Protein AF-N2ADD2-F1 (afdb_monomer_lite)

Organism: NCBI:txid1235802

Foldseek 3Di:
DPCVVPDDAFEDAAEDLVLLLVVVVVCVVVVNDDPVCSVVVSVCRVVSVPDPHHYDHCHPPDPVVVVLVVVCVVVPDDPVRSVVVD

pLDDT: mean 88.78, std 11.07, range [55.09, 98.12]

Secondary structure (DSSP, 8-state):
---TT-----EEEE--HHHHHHHHHHHHHTTSS-THHHHHHHTTHHHHTTSSSEEEE-SSS-HHHHHHHHHHHTTT--HHHHHHT-

Sequence (86 aa):
MQTEDCLVHTISLICDADSLRKRLKKDIDAGIRSEDVIQRSIARIGLYEKLDTEKIDVTHITPEHAAERIVNVERGKTDAEILYYR

InterPro domains:
  IPR027417 P-loop containing nucleoside triphosphate hydrolase [G3DSA:3.40.50.300] (1-81)

Radius of gyration: 15.49 Å; chains: 1; bounding box: 34×32×40 Å

Structure (mmCIF, N/CA/C/O backbone):
data_AF-N2ADD2-F1
#
_entry.id   AF-N2ADD2-F1
#
loop_
_atom_site.group_PDB
_atom_site.id
_atom_site.type_symbol
_atom_site.label_atom_id
_atom_site.label_alt_id
_atom_site.label_comp_id
_atom_site.label_asym_id
_atom_site.label_entity_id
_atom_site.label_seq_id
_atom_site.pdbx_PDB_ins_code
_atom_site.Cartn_x
_atom_site.Cartn_y
_atom_site.Cartn_z
_atom_site.occupancy
_atom_site.B_iso_or_equiv
_atom_site.auth_seq_id
_atom_site.auth_comp_id
_atom_site.auth_asym_id
_atom_site.auth_atom_id
_atom_site.pdbx_PDB_model_num
ATOM 1 N N . MET A 1 1 ? 6.866 17.030 -17.333 1.00 55.09 1 MET A N 1
ATOM 2 C CA . MET A 1 1 ? 8.012 16.148 -17.030 1.00 55.09 1 MET A CA 1
ATOM 3 C C . MET A 1 1 ? 8.431 15.511 -18.337 1.00 55.09 1 MET A C 1
ATOM 5 O O . MET A 1 1 ? 7.563 14.962 -19.001 1.00 55.09 1 MET A O 1
ATOM 9 N N . GLN A 1 2 ? 9.693 15.660 -18.734 1.00 65.69 2 GLN A N 1
ATOM 10 C CA . GLN A 1 2 ? 10.273 14.904 -19.845 1.00 65.69 2 GLN A CA 1
ATOM 11 C C . GLN A 1 2 ? 10.777 13.582 -19.261 1.00 65.69 2 GLN A C 1
ATOM 13 O O . GLN A 1 2 ? 11.619 13.596 -18.370 1.00 65.69 2 GLN A O 1
ATOM 18 N N . THR A 1 3 ? 10.185 12.465 -19.676 1.00 81.06 3 THR A N 1
ATOM 19 C CA . THR A 1 3 ? 10.546 11.099 -19.237 1.00 81.06 3 THR A CA 1
ATOM 20 C C . THR A 1 3 ? 11.051 10.265 -20.414 1.00 81.06 3 THR A C 1
ATOM 22 O O . THR A 1 3 ? 10.962 9.045 -20.397 1.00 81.06 3 THR A O 1
ATOM 25 N N . GLU A 1 4 ? 11.510 10.948 -21.460 1.00 82.25 4 GLU A N 1
ATOM 26 C CA . GLU A 1 4 ? 11.847 10.409 -22.782 1.00 82.25 4 GLU A CA 1
ATOM 27 C C . GLU A 1 4 ? 12.958 9.350 -22.696 1.00 82.25 4 GLU A C 1
ATOM 29 O O . GLU A 1 4 ? 12.880 8.330 -23.372 1.00 82.25 4 GLU A O 1
ATOM 34 N N . ASP A 1 5 ? 13.908 9.549 -21.775 1.00 86.75 5 ASP A N 1
ATOM 35 C CA . ASP A 1 5 ? 15.030 8.643 -21.493 1.00 86.75 5 ASP A CA 1
ATOM 36 C C . ASP A 1 5 ? 14.904 7.943 -20.124 1.00 86.75 5 ASP A C 1
ATOM 38 O O . ASP A 1 5 ? 15.893 7.498 -19.538 1.00 86.75 5 ASP A O 1
ATOM 42 N N . CYS A 1 6 ? 13.693 7.870 -19.560 1.00 87.50 6 CYS A N 1
ATOM 43 C CA . CYS A 1 6 ? 13.452 7.224 -18.270 1.00 87.50 6 CYS A CA 1
ATOM 44 C C . CYS A 1 6 ? 12.686 5.912 -18.438 1.00 87.50 6 CYS A C 1
ATOM 46 O O . CYS A 1 6 ? 11.635 5.868 -19.075 1.00 87.50 6 CYS A O 1
ATOM 48 N N . LEU A 1 7 ? 13.156 4.860 -17.765 1.00 86.44 7 LEU A N 1
ATOM 49 C CA . LEU A 1 7 ? 12.339 3.678 -17.522 1.00 86.44 7 LEU A CA 1
ATOM 50 C C . LEU A 1 7 ? 11.348 3.998 -16.396 1.00 86.44 7 LEU A C 1
ATOM 52 O O . LEU A 1 7 ? 11.750 4.333 -15.283 1.00 86.44 7 LEU A O 1
ATOM 56 N N . VAL A 1 8 ? 10.052 3.943 -16.698 1.00 87.69 8 VAL A N 1
ATOM 57 C CA . VAL A 1 8 ? 8.987 4.249 -15.737 1.00 87.69 8 VAL A CA 1
ATOM 58 C C . VAL A 1 8 ? 8.340 2.952 -15.273 1.00 87.69 8 VAL A C 1
ATOM 60 O O . VAL A 1 8 ? 7.782 2.212 -16.079 1.00 87.69 8 VAL A O 1
ATOM 63 N N . HIS A 1 9 ? 8.366 2.720 -13.962 1.00 89.38 9 HIS A N 1
ATOM 64 C CA . HIS A 1 9 ? 7.691 1.596 -13.322 1.00 89.38 9 HIS A CA 1
ATOM 65 C C . HIS A 1 9 ? 6.419 2.071 -12.623 1.00 89.38 9 HIS A C 1
ATOM 67 O O . HIS A 1 9 ? 6.438 3.016 -11.831 1.00 89.38 9 HIS A O 1
ATOM 73 N N . THR A 1 10 ? 5.300 1.406 -12.900 1.00 92.75 10 THR A N 1
ATOM 74 C CA . THR A 1 10 ? 4.034 1.647 -12.210 1.00 92.75 10 THR A CA 1
ATOM 75 C C . THR A 1 10 ? 3.820 0.552 -11.174 1.00 92.75 10 THR A C 1
ATOM 77 O O . THR A 1 10 ? 3.778 -0.633 -11.491 1.00 92.75 10 THR A O 1
ATOM 80 N N . ILE A 1 11 ? 3.688 0.950 -9.909 1.00 94.12 11 ILE A N 1
ATOM 81 C CA . ILE A 1 11 ? 3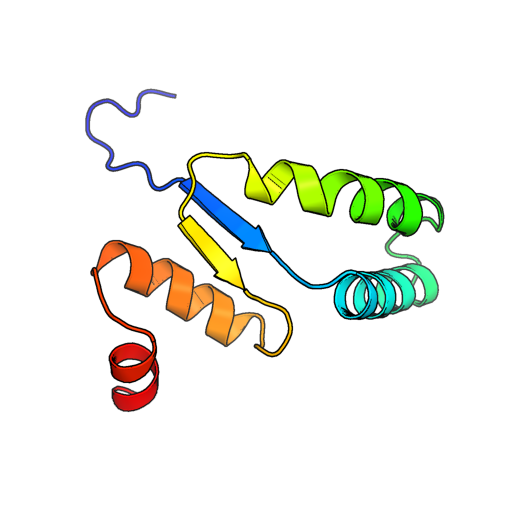.581 0.019 -8.781 1.00 94.12 11 ILE A CA 1
ATOM 82 C C . ILE A 1 11 ? 2.343 0.374 -7.962 1.00 94.12 11 ILE A C 1
ATOM 84 O O . ILE A 1 11 ? 2.060 1.544 -7.697 1.00 94.12 11 ILE A O 1
ATOM 88 N N . SER A 1 12 ? 1.587 -0.635 -7.543 1.00 94.75 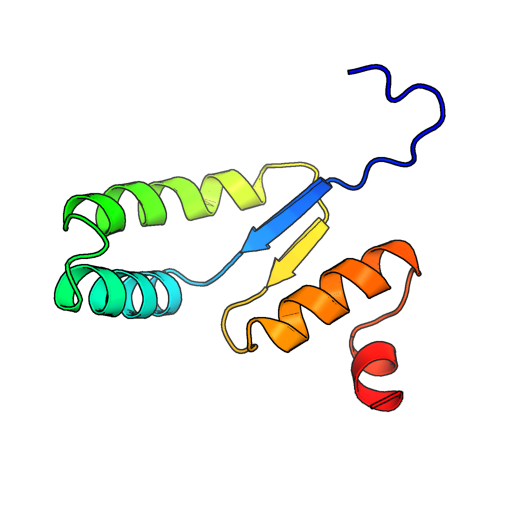12 SER A N 1
ATOM 89 C CA . SER A 1 12 ? 0.510 -0.493 -6.567 1.00 94.75 12 SER A CA 1
ATOM 90 C C . SER A 1 12 ? 0.824 -1.294 -5.314 1.00 94.75 12 SER A C 1
ATOM 92 O O . SER A 1 12 ? 0.947 -2.516 -5.351 1.00 94.75 12 SER A O 1
ATOM 94 N N . LEU A 1 13 ? 0.916 -0.585 -4.190 1.00 94.69 13 LEU A N 1
ATOM 95 C CA . LEU A 1 13 ? 0.982 -1.201 -2.872 1.00 94.69 13 LEU A CA 1
ATOM 96 C C . LEU A 1 13 ? -0.440 -1.567 -2.454 1.00 94.69 13 LEU A C 1
ATOM 98 O O . LEU A 1 13 ? -1.258 -0.680 -2.194 1.00 94.69 13 LEU A O 1
ATOM 102 N N . ILE A 1 14 ? -0.737 -2.860 -2.425 1.00 95.00 14 ILE A N 1
ATOM 103 C CA . ILE A 1 14 ? -2.055 -3.379 -2.058 1.00 95.00 14 ILE A CA 1
ATOM 104 C C . ILE A 1 14 ? -1.998 -4.003 -0.669 1.00 95.00 14 ILE A C 1
ATOM 106 O O . ILE A 1 14 ? -0.964 -4.502 -0.236 1.00 95.00 14 ILE A O 1
ATOM 110 N N . CYS A 1 15 ? -3.102 -3.937 0.064 1.00 94.94 15 CYS A N 1
ATOM 111 C CA . CYS A 1 15 ? -3.240 -4.652 1.324 1.00 94.94 15 CYS A CA 1
ATOM 112 C C . CYS A 1 15 ? -4.701 -4.991 1.585 1.00 94.94 15 CYS A C 1
ATOM 114 O O . CYS A 1 15 ? -5.606 -4.344 1.047 1.00 94.94 15 CYS A O 1
ATOM 116 N N . ASP A 1 16 ? -4.925 -5.992 2.429 1.00 94.81 16 ASP A N 1
ATOM 117 C CA . ASP A 1 16 ? -6.273 -6.359 2.830 1.00 94.81 16 ASP A CA 1
ATOM 118 C C . ASP A 1 16 ? -6.968 -5.238 3.632 1.00 94.81 16 ASP A C 1
ATOM 120 O O . ASP A 1 16 ? -6.343 -4.371 4.257 1.00 94.81 16 ASP A O 1
ATOM 124 N N . ALA A 1 17 ? -8.301 -5.270 3.622 1.00 95.94 17 ALA A N 1
ATOM 125 C CA . ALA A 1 17 ? -9.138 -4.259 4.256 1.00 95.94 17 ALA A CA 1
ATOM 126 C C . ALA A 1 17 ? -8.912 -4.129 5.772 1.00 95.94 17 ALA A C 1
ATOM 128 O O . ALA A 1 17 ? -8.962 -3.022 6.313 1.00 95.94 17 ALA A O 1
ATOM 129 N N . ASP A 1 18 ? -8.671 -5.230 6.474 1.00 96.44 18 ASP A N 1
ATOM 130 C CA . ASP A 1 18 ? -8.513 -5.241 7.925 1.00 96.44 18 ASP A CA 1
ATOM 131 C C . ASP A 1 18 ? -7.139 -4.723 8.339 1.00 96.44 18 ASP A C 1
ATOM 133 O O . ASP A 1 18 ? -7.037 -3.926 9.279 1.00 96.44 18 ASP A O 1
ATOM 137 N N . SER A 1 19 ? -6.084 -5.089 7.613 1.00 95.81 19 SER A N 1
ATOM 138 C CA . SER A 1 19 ? -4.753 -4.507 7.795 1.00 95.81 19 SER A CA 1
ATOM 139 C C . SER A 1 19 ? -4.750 -3.011 7.497 1.00 95.81 19 SER A C 1
ATOM 141 O O . SER A 1 19 ? -4.195 -2.235 8.284 1.00 95.81 19 SER A O 1
ATOM 143 N N . LEU A 1 20 ? -5.430 -2.577 6.429 1.00 96.25 20 LEU A N 1
ATOM 144 C CA . LEU A 1 20 ? -5.567 -1.158 6.097 1.00 96.25 20 LEU A CA 1
ATOM 145 C C . LEU A 1 20 ? -6.305 -0.387 7.198 1.00 96.25 20 LEU A C 1
ATOM 147 O O . LEU A 1 20 ? -5.814 0.642 7.664 1.00 96.25 20 LEU A O 1
ATOM 151 N N . ARG A 1 21 ? -7.443 -0.908 7.676 1.00 97.25 21 ARG A N 1
ATOM 152 C CA . ARG A 1 21 ? -8.205 -0.323 8.795 1.00 97.25 21 ARG A CA 1
ATOM 153 C C . ARG A 1 21 ? -7.356 -0.176 10.046 1.00 97.25 21 ARG A C 1
ATOM 155 O O . ARG A 1 21 ? -7.343 0.899 10.633 1.00 97.25 21 ARG A O 1
ATOM 162 N N . LYS A 1 22 ? -6.636 -1.227 10.449 1.00 96.56 22 LYS A N 1
ATOM 163 C CA . LYS A 1 22 ? -5.790 -1.206 11.655 1.00 96.56 22 LYS A CA 1
ATOM 164 C C . LYS A 1 22 ? -4.708 -0.134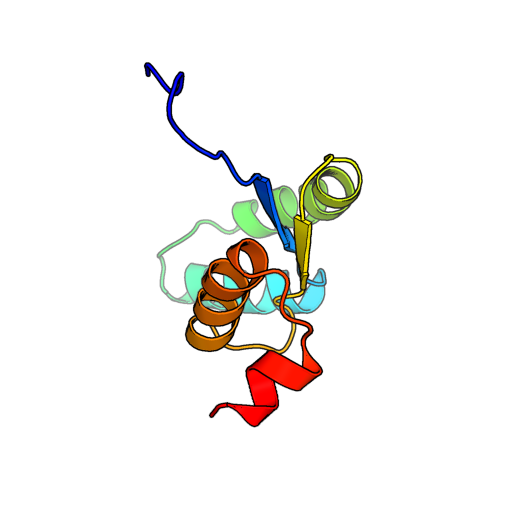 11.573 1.00 96.56 22 LYS A C 1
ATOM 166 O O . LYS A 1 22 ? -4.463 0.548 12.563 1.00 96.56 22 LYS A O 1
ATOM 171 N N . ARG A 1 23 ? -4.063 0.017 10.413 1.00 95.56 23 ARG A N 1
ATOM 172 C CA . ARG A 1 23 ? -3.036 1.048 10.194 1.00 95.56 23 ARG A CA 1
ATOM 173 C C . ARG A 1 23 ? -3.646 2.447 10.275 1.00 95.56 23 ARG A C 1
ATOM 175 O O . ARG A 1 23 ? -3.194 3.248 11.082 1.00 95.56 23 ARG A O 1
ATOM 182 N N . LEU A 1 24 ? -4.734 2.690 9.542 1.00 97.12 24 LEU A N 1
ATOM 183 C CA . LEU A 1 24 ? -5.417 3.987 9.540 1.00 97.12 24 LEU A CA 1
ATOM 184 C C . LEU A 1 24 ? -5.981 4.361 10.916 1.00 97.12 24 LEU A C 1
ATOM 186 O O . LEU A 1 24 ? -5.906 5.523 11.298 1.00 97.12 24 LEU A O 1
ATOM 190 N N . LYS A 1 25 ? -6.489 3.388 11.684 1.00 97.94 25 LYS A N 1
ATOM 191 C CA . LYS A 1 25 ? -6.967 3.613 13.055 1.00 97.94 25 LYS A CA 1
ATOM 192 C C . LYS A 1 25 ? -5.856 4.170 13.947 1.00 97.94 25 LYS A C 1
ATOM 194 O O . LYS A 1 25 ? -6.098 5.143 14.646 1.00 97.94 25 LYS A O 1
ATOM 199 N N . LYS A 1 26 ? -4.638 3.618 13.868 1.00 97.19 26 LYS A N 1
ATOM 200 C CA . LYS A 1 26 ? -3.483 4.129 14.628 1.00 97.19 26 LYS A CA 1
ATOM 201 C C . LYS A 1 26 ? -3.168 5.583 14.281 1.00 97.19 26 LYS A C 1
ATOM 203 O O . LYS A 1 26 ? -2.872 6.367 15.173 1.00 97.19 26 LYS A O 1
ATOM 208 N N . ASP A 1 27 ? -3.259 5.946 13.004 1.00 97.62 27 ASP A N 1
ATOM 209 C CA . ASP A 1 27 ? -3.010 7.323 12.567 1.00 97.62 27 ASP A CA 1
ATOM 210 C C . ASP A 1 27 ? -4.103 8.290 13.031 1.00 97.62 27 ASP A C 1
ATOM 212 O O . ASP A 1 27 ? -3.810 9.440 13.353 1.00 97.62 27 ASP A O 1
ATOM 216 N N . ILE A 1 28 ? -5.357 7.832 13.072 1.00 98.00 28 ILE A N 1
ATOM 217 C CA . ILE A 1 28 ? -6.482 8.599 13.622 1.00 98.00 28 ILE A CA 1
ATOM 218 C C . ILE A 1 28 ? -6.297 8.801 15.125 1.00 98.00 28 ILE A C 1
ATOM 220 O O . ILE A 1 28 ? -6.410 9.924 15.607 1.00 98.00 28 ILE A O 1
ATOM 224 N N . ASP A 1 29 ? -5.955 7.739 15.857 1.00 98.06 29 ASP A N 1
ATOM 225 C CA . ASP A 1 29 ? -5.710 7.801 17.302 1.00 98.06 29 ASP A CA 1
ATOM 226 C C . ASP A 1 29 ? -4.522 8.728 17.632 1.00 98.06 29 ASP A C 1
ATOM 228 O O . ASP A 1 29 ? -4.509 9.376 18.676 1.00 98.06 29 ASP A O 1
ATOM 232 N N . ALA A 1 30 ? -3.554 8.847 16.715 1.00 98.06 30 ALA A N 1
ATOM 233 C CA . ALA A 1 30 ? -2.434 9.786 16.793 1.00 98.06 30 ALA A CA 1
ATOM 234 C C . ALA A 1 30 ? -2.760 11.211 16.289 1.00 98.06 30 ALA A C 1
ATOM 236 O O . ALA A 1 30 ? -1.888 12.079 16.314 1.00 98.06 30 ALA A O 1
ATOM 237 N N . GLY A 1 31 ? -3.979 11.470 15.803 1.00 97.56 31 GLY A N 1
ATOM 238 C CA . GLY A 1 31 ? -4.402 12.775 15.278 1.00 97.56 31 GLY A CA 1
ATOM 239 C C . GLY A 1 31 ? -3.798 13.162 13.921 1.00 97.56 31 GLY A C 1
ATOM 240 O O . GLY A 1 31 ? -3.899 14.317 13.514 1.00 97.56 31 GLY A O 1
ATOM 241 N N . ILE A 1 32 ? -3.174 12.221 13.206 1.00 98.12 32 ILE A N 1
ATOM 242 C CA . ILE A 1 32 ? -2.530 12.445 11.897 1.00 98.12 32 ILE A CA 1
ATOM 243 C C . ILE A 1 32 ? -3.572 12.452 10.768 1.00 98.12 32 ILE A C 1
ATOM 245 O O . ILE A 1 32 ? -3.382 13.095 9.733 1.00 98.12 32 ILE A O 1
ATOM 249 N N . ARG A 1 33 ? -4.676 11.717 10.942 1.00 96.69 33 ARG A N 1
ATOM 250 C CA . ARG A 1 33 ? -5.740 11.547 9.943 1.00 96.69 33 ARG A CA 1
ATOM 251 C C . ARG A 1 33 ? -7.126 11.701 10.566 1.00 96.69 33 ARG A C 1
ATOM 253 O O . ARG A 1 33 ? -7.317 11.459 11.751 1.00 96.69 33 ARG A O 1
ATOM 260 N N . SER A 1 34 ? -8.100 12.063 9.736 1.00 97.25 34 SER A N 1
ATOM 261 C CA . SER A 1 34 ? -9.520 12.101 10.090 1.00 97.25 34 SER A CA 1
ATOM 262 C C . SER A 1 34 ? -10.201 10.746 9.855 1.00 97.25 34 SER A C 1
ATOM 264 O O . SER A 1 34 ? -9.798 9.979 8.981 1.00 97.25 34 SER A O 1
ATOM 266 N N . GLU A 1 35 ? -11.257 10.454 10.619 1.00 95.38 35 GLU A N 1
ATOM 267 C CA . GLU A 1 35 ? -11.958 9.154 10.619 1.00 95.38 35 GLU A CA 1
ATOM 268 C C . GLU A 1 35 ? -12.515 8.748 9.238 1.00 95.38 35 GLU A C 1
ATOM 270 O O . GLU A 1 35 ? -12.520 7.572 8.869 1.00 95.38 35 GLU A O 1
ATOM 275 N N . ASP A 1 36 ? -12.911 9.720 8.410 1.00 96.75 36 ASP A N 1
ATOM 276 C CA . ASP A 1 36 ? -13.445 9.475 7.064 1.00 96.75 36 ASP A CA 1
ATOM 277 C C . ASP A 1 36 ? -12.431 8.800 6.116 1.00 96.75 36 ASP A C 1
ATOM 279 O O . ASP A 1 36 ? -12.813 8.231 5.084 1.00 96.75 36 ASP A O 1
ATOM 283 N N . VAL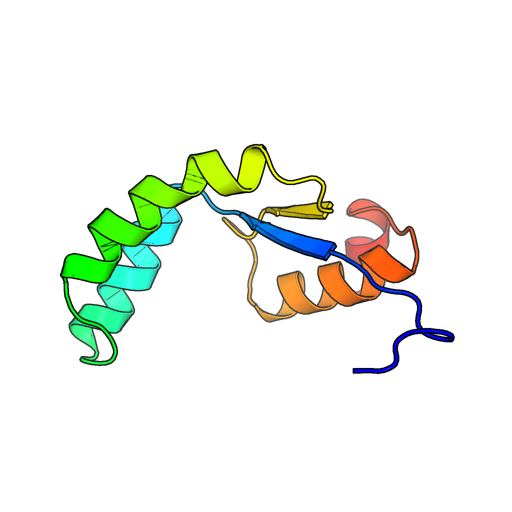 A 1 37 ? -11.135 8.819 6.459 1.00 96.94 37 VAL A N 1
ATOM 284 C CA . VAL A 1 37 ? -10.080 8.182 5.665 1.00 96.94 37 VAL A CA 1
ATOM 285 C C . VAL A 1 37 ? -10.294 6.677 5.534 1.00 96.94 37 VAL A C 1
ATOM 287 O O . VAL A 1 37 ? -9.980 6.118 4.482 1.00 96.94 37 VAL A O 1
ATOM 290 N N . ILE A 1 38 ? -10.862 6.012 6.548 1.00 96.56 38 ILE A N 1
ATOM 291 C CA . ILE A 1 38 ? -11.063 4.560 6.524 1.00 96.56 38 ILE A CA 1
ATOM 292 C C . ILE A 1 38 ? -12.037 4.193 5.408 1.00 96.56 38 ILE A C 1
ATOM 294 O O . ILE A 1 38 ? -11.692 3.406 4.525 1.00 96.56 38 ILE A O 1
ATOM 298 N N . GLN A 1 39 ? -13.227 4.798 5.400 1.00 96.38 39 GLN A N 1
ATOM 299 C CA . GLN A 1 39 ? -14.252 4.482 4.403 1.00 96.38 39 GLN A CA 1
ATOM 300 C C . GLN A 1 39 ? -13.755 4.755 2.980 1.00 96.38 39 GLN A C 1
ATOM 302 O O . GLN A 1 39 ? -13.880 3.899 2.102 1.00 96.38 39 GLN A O 1
ATOM 307 N N . ARG A 1 40 ? -13.115 5.912 2.761 1.00 95.81 40 ARG A N 1
ATOM 308 C CA . ARG A 1 40 ? -12.580 6.287 1.443 1.00 95.81 40 ARG A CA 1
ATOM 309 C C . ARG A 1 40 ? -11.422 5.405 0.983 1.00 95.81 40 ARG A C 1
ATOM 311 O O . ARG A 1 40 ? -11.216 5.285 -0.223 1.00 95.81 40 ARG A O 1
ATOM 318 N N . SER A 1 41 ? -10.646 4.834 1.900 1.00 95.25 41 SER A N 1
ATOM 319 C CA . SER A 1 41 ? -9.520 3.961 1.545 1.00 95.25 41 SER A CA 1
ATOM 320 C C . SER A 1 41 ? -10.000 2.554 1.204 1.00 95.25 41 SER A C 1
ATOM 322 O O . SER A 1 41 ? -9.610 2.020 0.169 1.00 95.25 41 SER A O 1
ATOM 324 N N . ILE A 1 42 ? -10.929 1.996 1.990 1.00 95.50 42 ILE A N 1
ATOM 325 C CA . ILE A 1 42 ? -11.539 0.688 1.703 1.00 95.50 42 ILE A CA 1
ATOM 326 C C . ILE A 1 42 ? -12.236 0.681 0.341 1.00 95.50 42 ILE A C 1
ATOM 328 O O . ILE A 1 42 ? -12.040 -0.245 -0.442 1.00 95.50 42 ILE A O 1
ATOM 332 N N . ALA A 1 43 ? -12.989 1.737 0.020 1.00 94.81 43 ALA A N 1
ATOM 333 C CA . ALA A 1 43 ? -13.689 1.847 -1.260 1.00 94.81 43 ALA A CA 1
ATOM 334 C C . ALA A 1 43 ? -12.750 1.811 -2.484 1.00 94.81 43 ALA A C 1
ATOM 336 O O . ALA A 1 43 ? -13.191 1.481 -3.583 1.00 94.81 43 ALA A O 1
ATOM 337 N N . ARG A 1 44 ? -11.460 2.139 -2.312 1.00 93.81 44 ARG A N 1
ATOM 338 C CA . ARG A 1 44 ? -10.471 2.158 -3.399 1.00 93.81 44 ARG A CA 1
ATOM 339 C C . ARG A 1 44 ? -9.709 0.853 -3.582 1.00 93.81 44 ARG A C 1
ATOM 341 O O . ARG A 1 44 ? -9.094 0.708 -4.631 1.00 93.81 44 ARG A O 1
ATOM 348 N N . ILE A 1 45 ? -9.758 -0.089 -2.636 1.00 92.75 45 ILE A N 1
ATOM 349 C CA . ILE A 1 45 ? -8.973 -1.337 -2.707 1.00 92.75 45 ILE A CA 1
ATOM 350 C C . ILE A 1 45 ? -9.189 -2.039 -4.055 1.00 92.75 45 ILE A C 1
ATOM 352 O O . ILE A 1 45 ? -8.242 -2.234 -4.810 1.00 92.75 45 ILE A O 1
ATOM 356 N N . GLY A 1 46 ? -10.448 -2.299 -4.421 1.00 90.56 46 GLY A N 1
ATOM 357 C CA . GLY A 1 46 ? -10.781 -2.976 -5.680 1.00 90.56 46 GLY A CA 1
ATOM 358 C C . GLY A 1 46 ? -10.500 -2.167 -6.953 1.00 90.56 46 GLY A C 1
ATOM 359 O O . GLY A 1 46 ? -10.611 -2.710 -8.050 1.00 90.56 46 GLY A O 1
ATOM 360 N N . LEU A 1 47 ? -10.164 -0.876 -6.846 1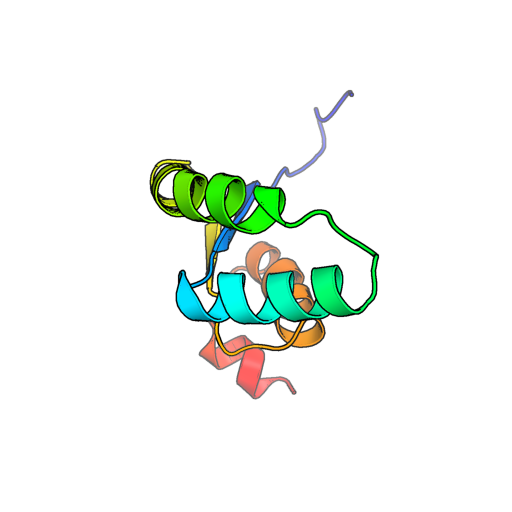.00 92.94 47 LEU A N 1
ATOM 361 C CA . LEU A 1 47 ? -9.734 -0.075 -7.996 1.00 92.94 47 LEU A CA 1
ATOM 362 C C . LEU A 1 47 ? -8.279 -0.374 -8.353 1.00 92.94 47 LEU A C 1
ATOM 364 O O . LEU A 1 47 ? -7.954 -0.432 -9.536 1.00 92.94 47 LEU A O 1
ATOM 368 N N . TYR A 1 48 ? -7.422 -0.596 -7.352 1.00 91.50 48 TYR A N 1
ATOM 369 C CA . TYR A 1 48 ? -6.005 -0.883 -7.576 1.00 91.50 48 TYR A CA 1
ATOM 370 C C . TYR A 1 48 ? -5.791 -2.223 -8.276 1.00 91.50 48 TYR A C 1
ATOM 372 O O . TYR A 1 48 ? -4.896 -2.310 -9.110 1.00 91.50 48 TYR A O 1
ATOM 380 N N . GLU A 1 49 ? -6.653 -3.212 -8.033 1.00 87.44 49 GLU A N 1
ATOM 381 C CA . GLU A 1 49 ? -6.653 -4.497 -8.754 1.00 87.44 49 GLU A CA 1
ATOM 382 C C . GLU A 1 49 ? -6.841 -4.340 -10.269 1.00 87.44 49 GLU A C 1
ATOM 384 O O . GLU A 1 49 ? -6.361 -5.153 -11.049 1.00 87.44 49 GLU A O 1
ATOM 389 N N . LYS A 1 50 ? -7.524 -3.277 -10.708 1.00 91.62 50 LYS A N 1
ATOM 390 C CA . LYS A 1 50 ? -7.854 -3.050 -12.123 1.00 91.62 50 LYS A CA 1
ATOM 391 C C . LYS A 1 50 ? -6.798 -2.251 -12.881 1.00 91.62 50 LYS A C 1
ATOM 393 O O . LYS A 1 50 ? -6.922 -2.095 -14.091 1.00 91.62 50 LYS A O 1
ATOM 398 N N . LEU A 1 51 ? -5.818 -1.681 -12.181 1.00 94.69 51 LEU A N 1
ATOM 399 C CA . LEU A 1 51 ? -4.756 -0.911 -12.821 1.00 94.69 51 LEU A CA 1
ATOM 400 C C . LEU A 1 51 ? -3.714 -1.855 -13.422 1.00 94.69 51 LEU A C 1
ATOM 402 O O . LEU A 1 51 ? -3.359 -2.849 -12.794 1.00 94.69 51 LEU A O 1
ATOM 406 N N . ASP A 1 52 ? -3.174 -1.503 -14.584 1.00 94.12 52 ASP A N 1
ATOM 407 C CA . ASP A 1 52 ? -2.015 -2.184 -15.162 1.00 94.12 52 ASP A CA 1
ATOM 408 C C . ASP A 1 52 ? -0.732 -1.686 -14.476 1.00 94.12 52 ASP A C 1
ATOM 410 O O . ASP A 1 52 ? -0.104 -0.707 -14.885 1.00 94.12 52 ASP A O 1
ATOM 414 N N . THR A 1 53 ? -0.444 -2.271 -13.315 1.00 93.38 53 THR A N 1
ATOM 415 C CA . THR A 1 53 ? 0.721 -1.953 -12.482 1.00 93.38 53 THR A CA 1
ATOM 416 C C . THR A 1 53 ? 1.199 -3.21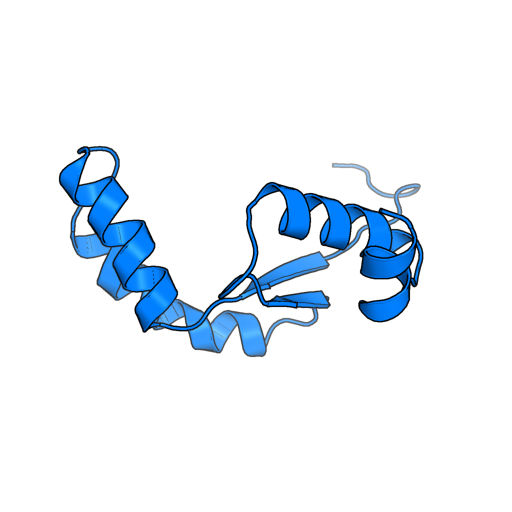3 -11.786 1.00 93.38 53 THR A C 1
ATOM 418 O O . THR A 1 53 ? 0.413 -4.130 -11.523 1.00 93.38 53 THR A O 1
ATOM 421 N N . GLU A 1 54 ? 2.466 -3.223 -11.401 1.00 92.88 54 GLU A N 1
ATOM 422 C CA . GLU A 1 54 ? 2.997 -4.282 -10.563 1.00 92.88 54 GLU A CA 1
ATOM 423 C C . GLU A 1 54 ? 2.423 -4.192 -9.149 1.00 92.88 54 GLU A C 1
ATOM 425 O O . GLU A 1 54 ? 2.439 -3.131 -8.514 1.00 92.88 54 GLU A O 1
ATOM 430 N N . LYS A 1 55 ? 1.875 -5.303 -8.654 1.00 92.25 55 LYS A N 1
ATOM 431 C CA . LYS A 1 55 ? 1.253 -5.354 -7.331 1.00 92.25 55 LYS A CA 1
ATOM 432 C C . LYS A 1 55 ? 2.249 -5.862 -6.312 1.00 92.25 55 LYS A C 1
ATOM 434 O O . LYS A 1 55 ? 2.773 -6.962 -6.439 1.00 92.25 55 LYS A O 1
ATOM 439 N N . ILE A 1 56 ? 2.434 -5.083 -5.257 1.00 93.62 56 ILE A N 1
ATOM 440 C CA . ILE A 1 56 ? 3.180 -5.511 -4.081 1.00 93.62 56 ILE A CA 1
ATOM 441 C C . ILE A 1 56 ? 2.174 -5.623 -2.944 1.00 93.62 56 ILE A C 1
ATOM 443 O O . ILE A 1 56 ? 1.642 -4.610 -2.482 1.00 93.62 56 ILE A O 1
ATOM 447 N N . ASP A 1 57 ? 1.911 -6.851 -2.500 1.00 94.00 57 ASP A N 1
ATOM 448 C CA . ASP A 1 57 ? 1.122 -7.076 -1.295 1.00 94.00 57 ASP A CA 1
ATOM 449 C C . ASP A 1 57 ? 1.944 -6.674 -0.067 1.00 94.00 57 ASP A C 1
ATOM 451 O O . ASP A 1 57 ? 2.954 -7.292 0.276 1.00 94.00 57 ASP A O 1
ATOM 455 N N . VAL A 1 58 ? 1.507 -5.600 0.589 1.00 95.25 58 VAL A N 1
ATOM 456 C CA . VAL A 1 58 ? 2.157 -5.045 1.774 1.00 95.25 58 VAL A CA 1
ATOM 457 C C . VAL A 1 58 ? 1.462 -5.435 3.076 1.00 95.25 58 VAL A C 1
ATOM 459 O O . VAL A 1 58 ? 1.739 -4.845 4.124 1.00 95.25 58 VAL A O 1
ATOM 462 N N . THR A 1 59 ? 0.536 -6.392 3.040 1.00 95.44 59 THR A N 1
ATOM 463 C CA . THR A 1 59 ? -0.318 -6.777 4.169 1.00 95.44 59 THR A CA 1
ATOM 464 C C . THR A 1 59 ? 0.488 -7.200 5.400 1.00 95.44 59 THR A C 1
ATOM 466 O O . THR A 1 59 ? 0.273 -6.679 6.500 1.00 95.44 59 THR A O 1
ATOM 469 N N . HIS A 1 60 ? 1.462 -8.089 5.210 1.00 94.25 60 HIS A N 1
ATOM 470 C CA . HIS A 1 60 ? 2.223 -8.716 6.298 1.00 94.25 60 HIS A CA 1
ATOM 471 C C . HIS A 1 60 ? 3.711 -8.359 6.305 1.00 94.25 60 HIS A C 1
ATOM 473 O O . HIS A 1 60 ? 4.487 -8.978 7.030 1.00 94.25 60 HIS A O 1
ATOM 479 N N . ILE A 1 61 ? 4.116 -7.357 5.526 1.00 93.56 61 ILE A N 1
ATOM 480 C CA . ILE A 1 61 ? 5.515 -6.932 5.441 1.00 93.56 61 ILE A CA 1
ATOM 481 C C . ILE A 1 61 ? 5.699 -5.529 6.018 1.00 93.56 61 ILE A C 1
ATOM 483 O O . ILE A 1 61 ? 4.761 -4.731 6.101 1.00 93.56 61 ILE A O 1
ATOM 487 N N . THR A 1 62 ? 6.927 -5.238 6.430 1.00 93.56 62 THR A N 1
ATOM 488 C CA . THR A 1 62 ? 7.300 -3.922 6.955 1.00 93.56 62 THR A CA 1
ATOM 489 C C . THR A 1 62 ? 7.544 -2.922 5.817 1.00 93.56 62 THR A C 1
ATOM 491 O O . THR A 1 62 ? 7.763 -3.339 4.674 1.00 93.56 62 THR A O 1
ATOM 494 N N . PRO A 1 63 ? 7.544 -1.605 6.094 1.00 93.56 63 PRO A N 1
ATOM 495 C CA . PRO A 1 63 ? 7.903 -0.596 5.097 1.00 93.56 63 PRO A CA 1
ATOM 496 C C . PRO A 1 63 ? 9.266 -0.847 4.435 1.00 93.56 63 PRO A C 1
ATOM 498 O O . PRO A 1 63 ? 9.403 -0.661 3.230 1.00 93.56 63 PRO A O 1
ATOM 501 N N . GLU A 1 64 ? 10.251 -1.337 5.188 1.00 94.44 64 GLU A N 1
ATOM 502 C CA . GLU A 1 64 ? 11.597 -1.642 4.688 1.00 94.44 64 GLU A CA 1
ATOM 503 C C . GLU A 1 64 ? 11.573 -2.802 3.685 1.00 94.44 64 GLU A C 1
ATOM 505 O O . GLU A 1 64 ? 12.208 -2.729 2.637 1.00 94.44 64 GLU A O 1
ATOM 510 N N . HIS A 1 65 ? 10.792 -3.852 3.962 1.00 92.50 65 HIS A N 1
ATOM 511 C CA . HIS A 1 65 ? 10.584 -4.947 3.011 1.00 92.50 65 HIS A CA 1
ATOM 512 C C . HIS A 1 65 ? 9.834 -4.490 1.757 1.00 92.50 65 HIS A C 1
ATOM 514 O O . HIS A 1 65 ? 10.150 -4.935 0.657 1.00 92.50 65 HIS A O 1
ATOM 520 N N . ALA A 1 66 ? 8.839 -3.610 1.897 1.00 94.06 66 ALA A N 1
ATOM 521 C CA . ALA A 1 66 ? 8.139 -3.053 0.744 1.00 94.06 66 ALA A CA 1
ATOM 522 C C . ALA A 1 66 ? 9.092 -2.227 -0.138 1.00 94.06 66 ALA A C 1
ATOM 524 O O . ALA A 1 66 ? 9.080 -2.383 -1.357 1.00 94.06 66 ALA A O 1
ATOM 525 N N . ALA A 1 67 ? 9.955 -1.405 0.469 1.00 93.56 67 ALA A N 1
ATOM 526 C CA . ALA A 1 67 ? 10.971 -0.629 -0.241 1.00 93.56 67 ALA A CA 1
ATOM 527 C C . ALA A 1 67 ? 11.966 -1.528 -0.989 1.00 93.56 67 ALA A C 1
ATOM 529 O O . ALA A 1 67 ? 12.289 -1.275 -2.146 1.00 93.56 67 ALA A O 1
ATOM 530 N N . GLU A 1 68 ? 12.410 -2.613 -0.361 1.00 91.50 68 GLU A N 1
ATOM 531 C CA . GLU A 1 68 ? 13.277 -3.591 -1.014 1.00 91.50 68 GLU A CA 1
ATOM 532 C C . GLU A 1 68 ? 12.591 -4.286 -2.191 1.00 91.50 68 GLU A C 1
ATOM 534 O O . GLU A 1 68 ? 13.213 -4.467 -3.239 1.00 91.50 68 GLU A O 1
ATOM 539 N N . ARG A 1 69 ? 11.310 -4.650 -2.050 1.00 91.62 69 ARG A N 1
ATOM 540 C CA . ARG A 1 69 ? 10.538 -5.199 -3.168 1.00 91.62 69 ARG A CA 1
ATOM 541 C C . ARG A 1 69 ? 10.495 -4.208 -4.322 1.00 91.62 69 ARG A C 1
ATOM 543 O O . ARG A 1 69 ? 10.856 -4.602 -5.417 1.00 91.62 69 ARG A O 1
ATOM 550 N N . ILE A 1 70 ? 10.187 -2.933 -4.073 1.00 92.75 70 ILE A N 1
ATOM 551 C CA . ILE A 1 70 ? 10.187 -1.877 -5.105 1.00 92.75 70 ILE A CA 1
ATOM 552 C C . ILE A 1 70 ? 11.530 -1.806 -5.854 1.00 92.75 70 ILE A C 1
ATOM 554 O O . ILE A 1 70 ? 11.540 -1.749 -7.076 1.00 92.75 70 ILE A O 1
ATOM 558 N N . VAL A 1 71 ? 12.665 -1.859 -5.151 1.00 90.12 71 VAL A N 1
ATOM 559 C CA . VAL A 1 71 ? 14.000 -1.831 -5.788 1.00 90.12 71 VAL A CA 1
ATOM 560 C C . VAL A 1 71 ? 14.277 -3.094 -6.613 1.00 90.12 71 VAL A C 1
ATOM 562 O O . VAL A 1 71 ? 15.014 -3.059 -7.598 1.00 90.12 71 VAL A O 1
ATOM 565 N N . ASN A 1 72 ? 13.732 -4.236 -6.200 1.00 85.62 72 ASN A N 1
ATOM 566 C CA . ASN A 1 72 ? 13.984 -5.521 -6.845 1.00 85.62 72 ASN A CA 1
ATOM 567 C C . ASN A 1 72 ? 12.979 -5.867 -7.954 1.00 85.62 72 ASN A C 1
ATOM 569 O O . ASN A 1 72 ? 13.343 -6.644 -8.839 1.00 85.62 72 ASN A O 1
ATOM 573 N N . VAL A 1 73 ? 11.799 -5.238 -7.964 1.00 78.00 73 VAL A N 1
ATOM 574 C CA . VAL A 1 73 ? 10.875 -5.171 -9.109 1.00 78.00 73 VAL A CA 1
ATOM 575 C C . VAL A 1 73 ? 11.639 -4.743 -10.365 1.00 78.00 73 VAL A C 1
ATOM 577 O O . VAL A 1 73 ? 11.622 -5.435 -11.380 1.00 78.00 73 VAL A O 1
ATOM 580 N N . GLU A 1 74 ? 12.430 -3.670 -10.266 1.00 62.78 74 GLU A N 1
ATOM 581 C CA . GLU A 1 74 ? 13.256 -3.166 -11.376 1.00 62.78 74 GLU A CA 1
ATOM 582 C C . GLU A 1 74 ? 14.300 -4.185 -11.865 1.00 62.78 74 GLU A C 1
ATOM 584 O O . GLU A 1 74 ? 14.768 -4.121 -13.001 1.00 62.78 74 GLU A O 1
ATOM 589 N N . ARG A 1 75 ? 14.687 -5.135 -11.006 1.00 67.19 75 ARG A N 1
ATOM 590 C CA . ARG A 1 75 ? 15.750 -6.118 -11.259 1.00 67.19 75 ARG A CA 1
ATOM 591 C C . ARG A 1 75 ? 15.218 -7.483 -11.698 1.00 67.19 75 ARG A C 1
ATOM 593 O O . ARG A 1 75 ? 16.028 -8.388 -11.888 1.00 67.19 75 ARG A O 1
ATOM 600 N N . GLY A 1 76 ? 13.898 -7.642 -11.832 1.00 64.62 76 GLY A N 1
ATOM 601 C CA . GLY A 1 76 ? 13.255 -8.897 -12.233 1.00 64.62 76 GLY A CA 1
ATOM 602 C C . GLY A 1 76 ? 13.460 -10.048 -11.244 1.00 64.62 76 GLY A C 1
ATOM 603 O O . GLY A 1 76 ? 13.458 -11.206 -11.656 1.00 64.62 76 GLY A O 1
ATOM 604 N N . LYS A 1 77 ? 13.689 -9.745 -9.959 1.00 67.44 77 LYS A N 1
ATOM 605 C CA . LYS A 1 77 ? 13.951 -10.763 -8.932 1.00 67.44 77 LYS A CA 1
ATOM 606 C C . LYS A 1 77 ? 12.660 -11.247 -8.287 1.00 67.44 77 LYS A C 1
ATOM 608 O O . LYS A 1 77 ? 11.782 -10.455 -7.959 1.00 67.44 77 LYS A O 1
ATOM 613 N N . THR A 1 78 ? 12.583 -12.546 -8.039 1.00 70.19 78 THR A N 1
ATOM 614 C CA . THR A 1 78 ? 11.463 -13.190 -7.347 1.00 70.19 78 THR A CA 1
ATOM 615 C C . THR A 1 78 ? 11.518 -12.977 -5.830 1.00 70.19 78 THR A C 1
ATOM 617 O O . THR A 1 78 ? 12.584 -12.758 -5.254 1.00 70.19 78 THR A O 1
ATOM 620 N N . ASP A 1 79 ? 10.375 -13.121 -5.152 1.00 70.06 79 ASP A N 1
ATOM 621 C CA . ASP A 1 79 ? 10.267 -13.028 -3.684 1.00 70.06 79 ASP A CA 1
ATOM 622 C C . ASP A 1 79 ? 11.261 -13.940 -2.941 1.00 70.06 79 ASP A C 1
ATOM 624 O O . ASP A 1 79 ? 11.807 -13.559 -1.904 1.00 70.06 79 ASP A O 1
ATOM 628 N N . ALA A 1 80 ? 11.523 -15.134 -3.483 1.00 69.50 80 ALA A N 1
ATOM 629 C CA . ALA A 1 80 ? 12.479 -16.082 -2.916 1.00 69.50 80 ALA A CA 1
ATOM 630 C C . ALA A 1 80 ? 13.926 -15.575 -3.023 1.00 69.50 80 ALA A C 1
ATOM 632 O O . ALA A 1 80 ? 14.706 -15.719 -2.083 1.00 69.50 80 ALA A O 1
ATOM 633 N N . GLU A 1 81 ? 14.276 -14.944 -4.145 1.00 72.56 81 GLU A N 1
ATOM 634 C CA . GLU A 1 81 ? 15.604 -14.365 -4.352 1.00 72.56 81 GLU A CA 1
ATOM 635 C C . GLU A 1 81 ? 15.818 -13.134 -3.472 1.00 72.56 81 GLU A C 1
ATOM 637 O O . GLU A 1 81 ? 16.903 -12.961 -2.927 1.00 72.56 81 GLU A O 1
ATOM 642 N N . ILE A 1 82 ? 14.791 -12.304 -3.271 1.00 73.69 82 ILE A N 1
ATOM 643 C CA . ILE A 1 82 ? 14.873 -11.142 -2.374 1.00 73.69 82 ILE A CA 1
ATOM 644 C C . ILE A 1 82 ? 15.182 -11.589 -0.939 1.00 73.69 82 ILE A C 1
ATOM 646 O O . ILE A 1 82 ? 16.071 -11.034 -0.299 1.00 73.69 82 ILE A O 1
ATOM 650 N N . LEU A 1 83 ? 14.492 -12.621 -0.445 1.00 68.56 83 LEU A N 1
ATOM 651 C CA . LEU A 1 83 ? 14.682 -13.110 0.922 1.00 68.56 83 LEU A CA 1
ATOM 652 C C . LEU A 1 83 ? 16.052 -13.776 1.136 1.00 68.56 83 LEU A C 1
ATOM 654 O O . LEU A 1 83 ? 16.592 -13.718 2.236 1.00 68.56 83 LEU A O 1
ATOM 658 N N . TYR A 1 84 ? 16.598 -14.421 0.101 1.00 66.44 84 TYR A N 1
ATOM 659 C CA . TYR A 1 84 ? 17.856 -15.170 0.169 1.00 66.44 84 TYR A CA 1
ATOM 660 C C . TYR A 1 84 ? 19.105 -14.279 0.256 1.00 66.44 84 TYR A C 1
ATOM 662 O O . TYR A 1 84 ? 20.108 -14.690 0.830 1.00 66.44 84 TYR A O 1
ATOM 670 N N . TYR A 1 85 ? 19.069 -13.066 -0.302 1.00 61.41 85 TYR A N 1
ATOM 671 C CA . TYR A 1 85 ? 20.216 -12.145 -0.313 1.00 61.41 85 TYR A CA 1
ATOM 672 C C . TYR A 1 85 ? 20.276 -11.198 0.902 1.00 61.41 85 TYR A C 1
ATOM 674 O O . TYR A 1 85 ? 20.973 -10.181 0.849 1.00 61.41 85 TYR A O 1
ATOM 682 N N . ARG A 1 86 ? 19.560 -11.532 1.979 1.00 61.78 86 ARG A N 1
ATOM 683 C CA . ARG A 1 86 ? 19.551 -10.810 3.257 1.00 61.78 86 ARG A CA 1
ATOM 684 C C . ARG A 1 86 ? 20.450 -11.443 4.309 1.00 61.78 86 ARG A C 1
ATOM 686 O O . ARG A 1 86 ? 20.584 -12.684 4.309 1.00 61.78 86 ARG A O 1
#